Protein AF-A0A815Q1Q6-F1 (afdb_monomer_lite)

pLDDT: mean 76.42, std 8.13, range [38.75, 85.94]

Foldseek 3Di:
DDWDADPNDIDDDPPDPDVVVLVNVLVVLLVCCVVDPPDPVSLVVSLVVNVVSLCVDPVSVVVCVPPVVVVVVVSVVSVPPD

Structure (mmCIF, N/CA/C/O backbone):
data_AF-A0A815Q1Q6-F1
#
_entry.id   AF-A0A815Q1Q6-F1
#
loop_
_atom_site.group_PDB
_atom_site.id
_atom_site.type_symbol
_atom_site.label_atom_id
_atom_site.label_alt_id
_atom_site.label_comp_id
_atom_site.label_asym_id
_atom_site.label_entity_id
_atom_site.label_seq_id
_atom_site.pdbx_PDB_ins_code
_atom_site.Cartn_x
_atom_site.Cartn_y
_atom_site.Cartn_z
_atom_site.occupancy
_atom_site.B_iso_or_equiv
_atom_site.auth_seq_id
_atom_site.auth_comp_id
_atom_site.auth_asym_id
_atom_site.auth_atom_id
_atom_site.pdbx_PDB_model_num
ATOM 1 N N . MET A 1 1 ? 17.355 -3.588 -5.240 1.00 80.50 1 MET A N 1
ATOM 2 C CA . MET A 1 1 ? 16.514 -2.706 -4.412 1.00 80.50 1 MET A CA 1
ATOM 3 C C . MET A 1 1 ? 17.060 -1.291 -4.492 1.00 80.50 1 MET A C 1
ATOM 5 O O . MET A 1 1 ? 18.269 -1.133 -4.627 1.00 80.50 1 MET A O 1
ATOM 9 N N . GLN A 1 2 ? 16.184 -0.296 -4.476 1.00 82.44 2 GLN A N 1
ATOM 10 C CA . GLN A 1 2 ? 16.493 1.124 -4.329 1.00 82.44 2 GLN A CA 1
ATOM 11 C C . GLN A 1 2 ? 15.831 1.630 -3.048 1.00 82.44 2 GLN A C 1
ATOM 13 O O . GLN A 1 2 ? 14.847 1.048 -2.589 1.00 82.44 2 GLN A O 1
ATOM 18 N N . ARG A 1 3 ? 16.375 2.708 -2.489 1.00 85.56 3 ARG A N 1
ATOM 19 C CA . ARG A 1 3 ? 15.832 3.351 -1.296 1.00 85.56 3 ARG A CA 1
ATOM 20 C C . ARG A 1 3 ? 15.178 4.669 -1.662 1.00 85.56 3 ARG A C 1
ATOM 22 O O . ARG A 1 3 ? 15.813 5.500 -2.305 1.00 85.56 3 ARG A O 1
ATOM 29 N N . ILE A 1 4 ? 13.927 4.838 -1.248 1.00 82.12 4 ILE A N 1
ATOM 30 C CA . ILE A 1 4 ? 13.128 6.043 -1.476 1.00 82.12 4 ILE A CA 1
ATOM 31 C C . ILE A 1 4 ? 12.689 6.580 -0.118 1.00 82.12 4 ILE A C 1
ATOM 33 O O . ILE A 1 4 ? 12.192 5.826 0.713 1.00 82.12 4 ILE A O 1
ATOM 37 N N . VAL A 1 5 ? 12.874 7.879 0.114 1.00 82.88 5 VAL A N 1
ATOM 38 C CA . VAL A 1 5 ? 12.472 8.533 1.365 1.00 82.88 5 VAL A CA 1
ATOM 39 C C . VAL A 1 5 ? 11.260 9.419 1.104 1.00 82.88 5 VAL A C 1
ATOM 41 O O . VAL A 1 5 ? 11.345 10.350 0.308 1.00 82.88 5 VAL A O 1
ATOM 44 N N . ILE A 1 6 ? 10.148 9.150 1.791 1.00 76.12 6 ILE A N 1
ATOM 45 C CA . ILE A 1 6 ? 8.915 9.952 1.727 1.00 76.12 6 ILE A CA 1
ATOM 46 C C . ILE A 1 6 ? 8.516 10.358 3.137 1.00 76.12 6 ILE A C 1
ATOM 48 O O . ILE A 1 6 ? 8.366 9.501 4.005 1.00 76.12 6 ILE A O 1
ATOM 52 N N . ASP A 1 7 ? 8.366 11.664 3.371 1.00 73.50 7 ASP A N 1
ATOM 53 C CA . ASP A 1 7 ? 7.986 12.238 4.670 1.00 73.50 7 ASP A CA 1
ATOM 54 C C . ASP A 1 7 ? 8.790 11.648 5.842 1.00 73.50 7 ASP A C 1
ATOM 56 O O . ASP A 1 7 ? 8.253 11.201 6.858 1.00 73.50 7 ASP A O 1
ATOM 60 N N . GLY A 1 8 ? 10.112 11.576 5.656 1.00 74.81 8 GLY A N 1
ATOM 61 C CA . GLY A 1 8 ? 11.059 11.057 6.648 1.00 74.81 8 GLY A CA 1
ATOM 62 C C . GLY A 1 8 ? 11.052 9.535 6.833 1.00 74.81 8 GLY A C 1
ATOM 63 O O . GLY A 1 8 ? 11.797 9.038 7.672 1.00 74.81 8 GLY A O 1
ATOM 64 N N . HIS A 1 9 ? 10.252 8.794 6.062 1.00 72.44 9 HIS A N 1
ATOM 65 C CA . HIS A 1 9 ? 10.213 7.333 6.081 1.00 72.44 9 HIS A CA 1
ATOM 66 C C . HIS A 1 9 ? 11.009 6.760 4.911 1.00 72.44 9 HIS A C 1
ATOM 68 O O . HIS A 1 9 ? 10.742 7.096 3.759 1.00 72.44 9 HIS A O 1
ATOM 74 N N . GLU A 1 10 ? 11.974 5.893 5.213 1.00 79.81 10 GLU A N 1
ATOM 75 C CA . GLU A 1 10 ? 12.779 5.174 4.223 1.00 79.81 10 GLU A CA 1
ATOM 76 C C . GLU A 1 10 ? 12.068 3.883 3.797 1.00 79.81 10 GLU A C 1
ATOM 78 O O . GLU A 1 10 ? 11.646 3.088 4.638 1.00 79.81 10 GLU A O 1
ATOM 83 N N . TRP A 1 11 ? 11.945 3.685 2.487 1.00 76.00 11 TRP A N 1
ATOM 84 C CA . TRP A 1 11 ? 11.318 2.530 1.853 1.00 76.00 11 TRP A CA 1
ATOM 85 C C . TRP A 1 11 ? 12.323 1.827 0.948 1.00 76.00 11 TRP A C 1
ATOM 87 O O . TRP A 1 11 ? 12.967 2.471 0.118 1.00 76.00 11 TRP A O 1
ATOM 97 N N . GLU A 1 12 ? 12.427 0.506 1.069 1.00 79.75 12 GLU A N 1
ATOM 98 C CA . GLU A 1 12 ? 13.167 -0.330 0.124 1.00 79.75 12 GLU A CA 1
ATOM 99 C C . GLU A 1 12 ? 12.204 -0.907 -0.913 1.00 79.75 12 GLU A C 1
ATOM 101 O O . GLU A 1 12 ? 11.274 -1.631 -0.574 1.00 79.75 12 GLU A O 1
ATOM 106 N N . VAL A 1 13 ? 12.424 -0.580 -2.186 1.00 78.31 13 VAL A N 1
ATOM 107 C CA . VAL A 1 13 ? 11.580 -1.030 -3.305 1.00 78.31 13 VAL A CA 1
ATOM 108 C C . VAL A 1 13 ? 12.433 -1.581 -4.451 1.00 78.31 13 VAL A C 1
ATOM 110 O O . VAL A 1 13 ? 13.646 -1.339 -4.504 1.00 78.31 13 VAL A O 1
ATOM 113 N N . PRO A 1 14 ? 11.861 -2.333 -5.404 1.00 81.69 14 PRO A N 1
ATOM 114 C CA . PRO A 1 14 ? 12.565 -2.732 -6.619 1.00 81.69 14 PRO A CA 1
ATOM 115 C C . PRO A 1 14 ? 13.152 -1.537 -7.368 1.00 81.69 14 PRO A C 1
ATOM 117 O O . PRO A 1 14 ? 12.593 -0.445 -7.351 1.00 81.69 14 PRO A O 1
ATOM 120 N N . ASN A 1 15 ? 14.273 -1.749 -8.060 1.00 81.50 15 ASN A N 1
ATOM 121 C CA . ASN A 1 15 ? 14.939 -0.705 -8.843 1.00 81.50 15 ASN A CA 1
ATOM 122 C C . ASN A 1 15 ? 14.233 -0.501 -10.200 1.00 81.50 15 ASN A C 1
ATOM 124 O O . ASN A 1 15 ? 14.768 -0.847 -11.250 1.00 81.50 15 ASN A O 1
ATOM 128 N N . GLU A 1 16 ? 12.994 -0.015 -10.151 1.00 80.31 16 GLU A N 1
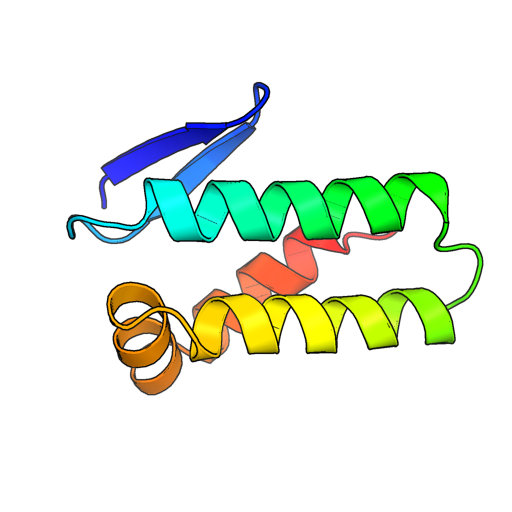ATOM 129 C CA . GLU A 1 16 ? 12.154 0.336 -11.298 1.00 80.31 16 GLU A CA 1
ATOM 130 C C . GLU A 1 16 ? 11.701 1.804 -11.171 1.00 80.31 16 GLU A C 1
ATOM 132 O O . GLU A 1 16 ? 11.595 2.357 -10.078 1.00 80.31 16 GLU A O 1
ATOM 137 N N . SER A 1 17 ? 11.456 2.483 -12.287 1.00 82.38 17 SER A N 1
ATOM 138 C CA . SER A 1 17 ? 10.952 3.862 -12.263 1.00 82.38 17 SER A CA 1
ATOM 139 C C . SER A 1 17 ? 9.465 3.890 -11.880 1.00 82.38 17 SER A C 1
ATOM 141 O O . SER A 1 17 ? 8.723 2.976 -12.233 1.00 82.38 17 SER A O 1
ATOM 143 N N . GLY A 1 18 ? 9.015 4.949 -11.200 1.00 83.06 18 GLY A N 1
ATOM 144 C CA . GLY A 1 18 ? 7.595 5.164 -10.875 1.00 83.06 18 GLY A CA 1
ATOM 145 C C . GLY A 1 18 ? 7.179 4.790 -9.449 1.00 83.06 18 GLY A C 1
ATOM 146 O O . GLY A 1 18 ? 6.070 5.120 -9.047 1.00 83.06 18 GLY A O 1
ATOM 147 N N . TRP A 1 19 ? 8.060 4.179 -8.649 1.00 84.00 19 TRP A N 1
ATOM 148 C CA . TRP A 1 19 ? 7.769 3.878 -7.239 1.00 84.00 19 TRP A CA 1
ATOM 149 C C . TRP A 1 19 ? 7.536 5.122 -6.377 1.00 84.00 19 TRP A C 1
ATOM 151 O O . TRP A 1 19 ? 6.801 5.043 -5.400 1.00 84.0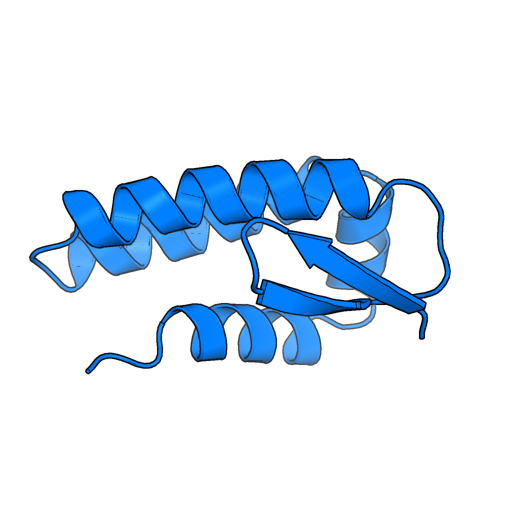0 19 TRP A O 1
ATOM 161 N N . GLU A 1 20 ? 8.110 6.270 -6.739 1.00 84.19 20 GLU A N 1
ATOM 162 C CA . GLU A 1 20 ? 7.884 7.535 -6.028 1.00 84.19 20 GLU A CA 1
ATOM 163 C C . GLU A 1 20 ? 6.400 7.931 -6.028 1.00 84.19 20 GLU A C 1
ATOM 165 O O . GLU A 1 20 ? 5.859 8.259 -4.977 1.00 84.19 20 GLU A O 1
ATOM 170 N N . GLU A 1 21 ? 5.717 7.834 -7.173 1.00 85.25 21 GLU A N 1
ATOM 171 C CA . GLU A 1 21 ? 4.288 8.160 -7.296 1.00 85.25 21 GLU A CA 1
ATOM 172 C C . GLU A 1 21 ? 3.417 7.181 -6.497 1.00 85.25 21 GLU A C 1
ATOM 174 O O . GLU A 1 21 ? 2.523 7.595 -5.756 1.00 85.25 21 GLU A O 1
ATOM 179 N N . VAL A 1 22 ? 3.740 5.885 -6.569 1.00 84.94 22 VAL A N 1
ATOM 180 C CA . VAL A 1 22 ? 3.060 4.838 -5.791 1.00 84.94 22 VAL A CA 1
ATOM 181 C C . VAL A 1 22 ? 3.179 5.106 -4.293 1.00 84.94 22 VAL A C 1
ATOM 183 O O . VAL A 1 22 ? 2.182 5.081 -3.572 1.00 84.94 22 VAL A O 1
ATOM 186 N N . LEU A 1 23 ? 4.399 5.360 -3.814 1.00 83.12 23 LEU A N 1
ATOM 187 C CA . LEU A 1 23 ? 4.673 5.549 -2.395 1.00 83.12 23 LEU A CA 1
ATOM 188 C C . LEU A 1 23 ? 4.113 6.884 -1.878 1.00 83.12 23 LEU A C 1
ATOM 190 O O . LEU A 1 23 ? 3.676 6.937 -0.732 1.00 83.12 23 LEU A O 1
ATOM 194 N N . LEU A 1 24 ? 4.071 7.941 -2.700 1.00 84.94 24 LEU A N 1
ATOM 195 C CA . LEU A 1 24 ? 3.421 9.211 -2.349 1.00 84.94 24 LEU A CA 1
ATOM 196 C C . LEU A 1 24 ? 1.928 9.009 -2.074 1.00 84.94 24 LEU A C 1
ATOM 198 O O . LEU A 1 24 ? 1.407 9.462 -1.054 1.00 84.94 24 LEU A O 1
ATOM 202 N N . GLU A 1 25 ? 1.234 8.295 -2.957 1.00 83.81 25 GLU A N 1
ATOM 203 C CA . GLU A 1 25 ? -0.189 8.009 -2.784 1.00 83.81 25 GLU A CA 1
ATOM 204 C C . GLU A 1 25 ? -0.460 7.042 -1.635 1.00 83.81 25 GLU A C 1
ATOM 206 O O . GLU A 1 25 ? -1.400 7.250 -0.864 1.00 83.81 25 GLU A O 1
ATOM 211 N N . ALA A 1 26 ? 0.381 6.016 -1.485 1.00 79.62 26 ALA A N 1
ATOM 212 C CA . ALA A 1 26 ? 0.307 5.100 -0.357 1.00 79.62 26 ALA A CA 1
ATOM 213 C C . ALA A 1 26 ? 0.519 5.844 0.970 1.00 79.62 26 ALA A C 1
ATOM 215 O O . ALA A 1 26 ? -0.199 5.600 1.940 1.00 79.62 26 ALA A O 1
ATOM 216 N N . ASN A 1 27 ? 1.444 6.807 1.016 1.00 79.81 27 ASN A N 1
ATOM 217 C CA . ASN A 1 27 ? 1.667 7.613 2.209 1.00 79.81 27 ASN A CA 1
ATOM 218 C C . ASN A 1 27 ? 0.493 8.561 2.497 1.00 79.81 27 ASN A C 1
ATOM 220 O O . ASN A 1 27 ? 0.074 8.672 3.646 1.00 79.81 27 ASN A O 1
ATOM 224 N N . ALA A 1 28 ? -0.103 9.176 1.473 1.00 81.25 28 ALA A N 1
ATOM 225 C CA . ALA A 1 28 ? -1.301 10.000 1.637 1.00 81.25 28 ALA A CA 1
ATOM 226 C C . ALA A 1 28 ? -2.505 9.186 2.153 1.00 81.25 28 ALA A C 1
ATOM 228 O O . ALA A 1 28 ? -3.261 9.659 3.008 1.00 81.25 28 ALA A O 1
ATOM 229 N N . ALA A 1 29 ? -2.677 7.950 1.667 1.00 76.50 29 ALA A N 1
ATOM 230 C CA . ALA A 1 29 ? -3.661 7.015 2.206 1.00 76.50 29 ALA A CA 1
ATOM 231 C C . ALA A 1 29 ? -3.341 6.678 3.671 1.00 76.50 29 ALA A C 1
ATOM 233 O O . ALA A 1 29 ? -4.221 6.791 4.522 1.00 76.50 29 ALA A O 1
ATOM 234 N N . ARG A 1 30 ? -2.072 6.385 3.991 1.00 73.88 30 ARG A N 1
ATOM 235 C CA . ARG A 1 30 ? -1.594 6.120 5.358 1.00 73.88 30 ARG A CA 1
ATOM 236 C C . ARG A 1 30 ? -1.853 7.275 6.327 1.00 73.88 30 ARG A C 1
ATOM 238 O O . ARG A 1 30 ? -2.307 7.043 7.443 1.00 73.88 30 ARG A O 1
ATOM 245 N N . GLU A 1 31 ? -1.594 8.517 5.932 1.00 78.12 31 GLU A N 1
ATOM 246 C CA . GLU A 1 31 ? -1.845 9.679 6.790 1.00 78.12 31 GLU A CA 1
ATOM 247 C C . GLU A 1 31 ? -3.330 9.867 7.112 1.00 78.12 31 GLU A C 1
ATOM 249 O O . GLU A 1 31 ? -3.666 10.268 8.230 1.00 78.12 31 GLU A O 1
ATOM 254 N N . ARG A 1 32 ? -4.235 9.550 6.172 1.00 73.31 32 ARG A N 1
ATOM 255 C CA . ARG A 1 32 ? -5.673 9.527 6.477 1.00 73.31 32 ARG A CA 1
ATOM 256 C C . ARG A 1 32 ? -5.971 8.516 7.580 1.00 73.31 32 ARG A C 1
ATOM 258 O O . ARG A 1 32 ? -6.668 8.879 8.519 1.00 73.31 32 ARG A O 1
ATOM 265 N N . ILE A 1 33 ? -5.367 7.324 7.544 1.00 66.19 33 ILE A N 1
ATOM 266 C CA . ILE A 1 33 ? -5.519 6.296 8.596 1.00 66.19 33 ILE A CA 1
ATOM 267 C C . ILE A 1 33 ? -5.159 6.854 9.962 1.00 66.19 33 ILE A C 1
ATOM 269 O O . ILE A 1 33 ? -5.971 6.785 10.874 1.00 66.19 33 ILE A O 1
ATOM 273 N N . PHE A 1 34 ? -3.957 7.417 10.111 1.00 67.88 34 PHE A N 1
ATOM 274 C CA . PHE A 1 34 ? -3.493 7.906 11.411 1.00 67.88 34 PHE A CA 1
ATOM 275 C C . PHE A 1 34 ? -4.392 9.007 11.977 1.00 67.88 34 PHE A C 1
ATOM 277 O O . PHE A 1 34 ? -4.460 9.184 13.190 1.00 67.88 34 PHE A O 1
ATOM 284 N N . ARG A 1 35 ? -5.088 9.748 11.109 1.00 73.25 35 ARG A N 1
ATOM 285 C CA . ARG A 1 35 ? -6.000 10.818 11.517 1.00 73.25 35 ARG A CA 1
ATOM 286 C C . ARG A 1 35 ? -7.434 10.353 11.758 1.00 73.25 35 ARG A C 1
ATOM 288 O O . ARG A 1 35 ? -8.125 11.015 12.527 1.00 73.25 35 ARG A O 1
ATOM 295 N N . SER A 1 36 ? -7.900 9.290 11.099 1.00 68.38 36 SER A N 1
ATOM 296 C CA . SER A 1 36 ? -9.322 8.916 11.103 1.00 68.38 36 SER A CA 1
ATOM 297 C C . SER A 1 36 ? -9.637 7.459 11.434 1.00 68.38 36 SER A C 1
ATOM 299 O O . SER A 1 36 ? -10.802 7.169 11.673 1.00 68.38 36 SER A O 1
ATOM 301 N N . CYS A 1 37 ? -8.669 6.538 11.462 1.00 69.88 37 CYS A N 1
ATOM 302 C CA . CYS A 1 37 ? -8.938 5.158 11.862 1.00 69.88 37 CYS A CA 1
ATOM 303 C C . CYS A 1 37 ? -9.030 5.058 13.389 1.00 69.88 37 CYS A C 1
ATOM 305 O O . CYS A 1 37 ? -8.029 5.135 14.098 1.00 69.88 37 CYS A O 1
ATOM 307 N N . THR A 1 38 ? -10.244 4.855 13.887 1.00 69.75 38 THR A N 1
ATOM 308 C CA . THR A 1 38 ? -10.542 4.602 15.303 1.00 69.75 38 THR A CA 1
ATOM 309 C C . THR A 1 38 ? -11.022 3.170 15.550 1.00 69.75 38 THR A C 1
ATOM 311 O O . THR A 1 38 ? -11.090 2.725 16.696 1.00 69.75 38 THR A O 1
ATOM 314 N N . THR A 1 39 ? -11.333 2.421 14.485 1.00 77.38 39 THR A N 1
ATOM 315 C CA . THR A 1 39 ? -11.874 1.058 14.546 1.00 77.38 39 THR A CA 1
ATOM 316 C C . THR A 1 39 ? -11.174 0.091 13.584 1.00 77.38 39 THR A C 1
ATOM 318 O O . THR A 1 39 ? -10.655 0.473 12.539 1.00 77.38 39 THR A O 1
ATOM 321 N N . LEU A 1 40 ? -11.229 -1.214 13.886 1.00 73.19 40 LEU A N 1
ATOM 322 C CA . LEU A 1 40 ? -10.725 -2.284 13.004 1.00 73.19 40 LEU A CA 1
ATOM 323 C C . LEU A 1 40 ? -11.323 -2.243 11.589 1.00 73.19 40 LEU A C 1
ATOM 325 O O . LEU A 1 40 ? -10.627 -2.556 10.625 1.00 73.19 40 LEU A O 1
ATOM 329 N N . ALA A 1 41 ? -12.591 -1.845 11.457 1.00 77.12 41 ALA A N 1
ATOM 330 C CA . ALA A 1 41 ? -13.264 -1.744 10.165 1.00 77.12 41 ALA A CA 1
ATOM 331 C C . ALA A 1 41 ? -12.685 -0.613 9.299 1.00 77.12 41 ALA A C 1
ATOM 333 O O . ALA A 1 41 ? -12.417 -0.827 8.119 1.00 77.12 41 ALA A O 1
ATOM 334 N N . GLU A 1 42 ? -12.427 0.556 9.890 1.00 74.31 42 GLU A N 1
ATOM 335 C CA . GLU A 1 42 ? -11.804 1.690 9.194 1.00 74.31 42 GLU A CA 1
ATOM 336 C C . GLU A 1 42 ? -10.384 1.343 8.746 1.00 74.31 42 GLU A C 1
ATOM 338 O O . GLU A 1 42 ? -9.998 1.620 7.616 1.00 74.31 42 GLU A O 1
ATOM 343 N N . CYS A 1 43 ? -9.618 0.651 9.587 1.00 72.94 43 CYS A N 1
ATOM 344 C CA . CYS A 1 43 ? -8.266 0.245 9.224 1.00 72.94 43 CYS A CA 1
ATOM 345 C C . CYS A 1 43 ? -8.282 -0.813 8.112 1.00 72.94 43 CYS A C 1
ATOM 347 O O . CYS A 1 43 ? -7.444 -0.767 7.214 1.00 72.94 43 CYS A O 1
ATOM 349 N N . ARG A 1 44 ? -9.272 -1.718 8.100 1.00 75.88 44 ARG A N 1
ATOM 350 C CA . ARG A 1 44 ? -9.447 -2.673 6.998 1.00 75.88 44 ARG A CA 1
ATOM 351 C C . ARG A 1 44 ? -9.786 -1.980 5.680 1.00 75.88 44 ARG A C 1
ATOM 353 O O . ARG A 1 44 ? -9.200 -2.334 4.664 1.00 75.88 44 ARG A O 1
ATOM 360 N N . GLN A 1 45 ? -10.668 -0.982 5.704 1.00 78.31 45 GLN A N 1
ATOM 361 C CA . GLN A 1 45 ? -10.987 -0.194 4.514 1.00 78.31 45 GLN A CA 1
ATOM 362 C C . GLN A 1 45 ? -9.727 0.434 3.913 1.00 78.31 45 GLN A C 1
ATOM 364 O O . GLN A 1 45 ? -9.571 0.447 2.695 1.00 78.31 45 GLN A O 1
ATOM 369 N N . VAL A 1 46 ? -8.790 0.892 4.744 1.00 72.56 46 VAL A N 1
ATOM 370 C CA . VAL A 1 46 ? -7.573 1.498 4.205 1.00 72.56 46 VAL A CA 1
ATOM 3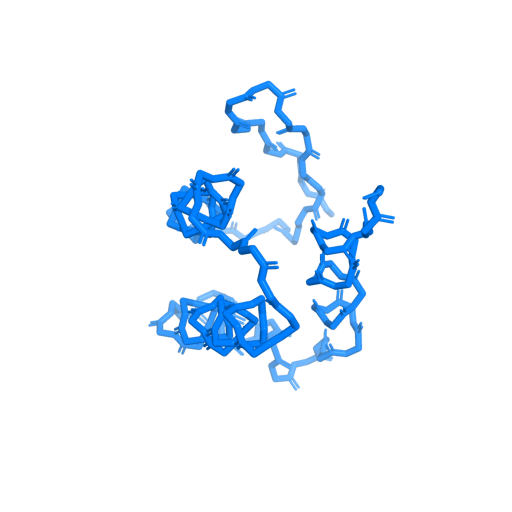71 C C . VAL A 1 46 ? -6.546 0.482 3.709 1.00 72.56 46 VAL A C 1
ATOM 373 O O . VAL A 1 46 ? -5.832 0.774 2.753 1.00 72.56 46 VAL A O 1
ATOM 376 N N . VAL A 1 47 ? -6.499 -0.735 4.262 1.00 76.81 47 VAL A N 1
ATOM 377 C CA . VAL A 1 47 ? -5.761 -1.836 3.611 1.00 76.81 47 VAL A CA 1
ATOM 378 C C . VAL A 1 47 ? -6.262 -2.005 2.175 1.00 76.81 47 VAL A C 1
ATOM 380 O O . VAL A 1 47 ? -5.459 -2.043 1.244 1.00 76.81 47 VAL A O 1
ATOM 383 N N . ASP A 1 48 ? -7.580 -2.035 1.984 1.00 81.31 48 ASP A N 1
ATOM 384 C CA . ASP A 1 48 ? -8.185 -2.200 0.662 1.00 81.31 48 ASP A CA 1
ATOM 385 C C . ASP A 1 48 ? -7.905 -0.986 -0.254 1.00 81.31 48 ASP A C 1
ATOM 387 O O . ASP A 1 48 ? -7.619 -1.160 -1.441 1.00 81.31 48 ASP A O 1
ATOM 391 N N . GLU A 1 49 ? -7.903 0.242 0.282 1.00 79.81 49 GLU A N 1
ATOM 392 C CA . GLU A 1 49 ? -7.508 1.451 -0.462 1.00 79.81 49 GLU A CA 1
ATOM 393 C C . GLU A 1 49 ? -6.028 1.426 -0.872 1.00 79.81 49 GLU A C 1
ATOM 395 O O . GLU A 1 49 ? -5.699 1.780 -2.006 1.00 79.81 49 GLU A O 1
ATOM 400 N N . LEU A 1 50 ? -5.131 0.964 0.004 1.00 78.25 50 LEU A N 1
ATOM 401 C CA . LEU A 1 50 ? -3.716 0.795 -0.320 1.00 78.25 50 LEU A CA 1
ATOM 402 C C . LEU A 1 50 ? -3.529 -0.266 -1.406 1.00 78.25 50 LEU A C 1
ATOM 404 O O . LEU A 1 50 ? -2.827 -0.009 -2.383 1.00 78.25 50 LEU A O 1
ATOM 408 N N . TYR A 1 51 ? -4.208 -1.414 -1.315 1.00 81.81 51 TYR A N 1
ATOM 409 C CA . TYR A 1 51 ? -4.214 -2.397 -2.405 1.00 81.81 51 TYR A CA 1
ATOM 410 C C . TYR A 1 51 ? -4.709 -1.796 -3.717 1.00 81.81 51 TYR A C 1
ATOM 412 O O . TYR A 1 51 ? -4.153 -2.106 -4.771 1.00 81.81 51 TYR A O 1
ATOM 420 N N . ALA A 1 52 ? -5.729 -0.936 -3.679 1.00 83.94 52 ALA A N 1
ATOM 421 C CA . ALA A 1 52 ? -6.222 -0.257 -4.870 1.00 83.94 52 ALA A CA 1
ATOM 422 C C . ALA A 1 52 ? -5.169 0.698 -5.461 1.00 83.94 52 ALA A C 1
ATOM 424 O O . ALA A 1 52 ? -4.988 0.713 -6.680 1.00 83.94 52 ALA A O 1
ATOM 425 N N . VAL A 1 53 ? -4.427 1.436 -4.624 1.00 82.75 53 VAL A N 1
ATOM 426 C CA . VAL A 1 53 ? -3.275 2.255 -5.048 1.00 82.75 53 VAL A CA 1
ATOM 427 C C . VAL A 1 53 ? -2.204 1.384 -5.701 1.00 82.75 53 VAL A C 1
ATOM 429 O O . VAL A 1 53 ? -1.815 1.630 -6.840 1.00 82.75 53 VAL A O 1
ATOM 432 N N . PHE A 1 54 ? -1.773 0.305 -5.052 1.00 81.00 54 PHE A N 1
ATOM 433 C CA . PHE A 1 54 ? -0.760 -0.572 -5.636 1.00 81.00 54 PHE A CA 1
ATOM 434 C C . PHE A 1 54 ? -1.256 -1.266 -6.920 1.00 81.00 54 PHE A C 1
ATOM 436 O O . PHE A 1 54 ? -0.474 -1.498 -7.839 1.00 81.00 54 PHE A O 1
ATOM 443 N N . SER A 1 55 ? -2.554 -1.545 -7.040 1.00 83.50 55 SER A N 1
ATOM 444 C CA . SER A 1 55 ? -3.136 -2.196 -8.223 1.00 83.50 55 SER A CA 1
ATOM 445 C C . SER A 1 55 ? -3.345 -1.251 -9.409 1.00 83.50 55 SER A C 1
ATOM 447 O O . SER A 1 55 ? -3.389 -1.715 -10.552 1.00 83.50 55 SER A O 1
ATOM 449 N N . ARG A 1 56 ? -3.505 0.060 -9.171 1.00 85.94 56 ARG A N 1
ATOM 450 C CA . ARG A 1 56 ? -3.751 1.049 -10.238 1.00 85.94 56 ARG A CA 1
ATOM 451 C C . ARG A 1 56 ? -2.473 1.489 -10.947 1.00 85.94 56 ARG A C 1
ATOM 453 O O . ARG A 1 56 ? -2.523 1.874 -12.112 1.00 85.94 56 ARG A O 1
ATOM 460 N N . HIS A 1 57 ? -1.341 1.406 -10.255 1.00 84.06 57 HIS A N 1
ATOM 461 C CA . HIS A 1 57 ? -0.041 1.793 -10.786 1.00 84.06 57 HIS A CA 1
ATOM 462 C C . HIS A 1 57 ? 0.637 0.619 -11.502 1.00 84.06 57 HIS A C 1
ATOM 464 O O . HIS A 1 57 ? 0.784 -0.449 -10.908 1.00 84.06 57 HIS A O 1
ATOM 470 N N . PRO A 1 58 ? 1.083 0.773 -12.765 1.00 83.19 58 PRO A N 1
ATOM 471 C CA . PRO A 1 58 ? 1.635 -0.336 -13.548 1.00 83.19 58 PRO A CA 1
ATOM 472 C C . PRO A 1 58 ? 2.839 -1.028 -12.897 1.00 83.19 58 PRO A C 1
ATOM 474 O O . PRO A 1 58 ? 2.939 -2.254 -12.939 1.00 83.19 58 PRO A O 1
ATOM 477 N N . VAL A 1 59 ? 3.735 -0.246 -12.282 1.00 80.81 59 VAL A N 1
ATOM 478 C CA . VAL A 1 59 ? 4.956 -0.756 -11.639 1.00 80.81 59 VAL A CA 1
ATOM 479 C C . VAL A 1 59 ? 4.624 -1.614 -10.418 1.00 80.81 59 VAL A C 1
ATOM 481 O O . VAL A 1 59 ? 5.085 -2.748 -10.302 1.00 80.81 59 VAL A O 1
ATOM 484 N N . SER A 1 60 ? 3.728 -1.138 -9.555 1.00 79.25 60 SER A N 1
ATOM 485 C CA . SER A 1 60 ? 3.323 -1.874 -8.363 1.00 79.25 60 SER A CA 1
ATOM 486 C C . SER A 1 60 ? 2.332 -2.989 -8.653 1.00 79.25 60 SER A C 1
ATOM 488 O O . SER A 1 60 ? 2.325 -3.968 -7.922 1.00 79.25 60 SER A O 1
ATOM 490 N N . LYS A 1 61 ? 1.538 -2.909 -9.727 1.00 82.50 61 LYS A N 1
ATOM 491 C CA . LYS A 1 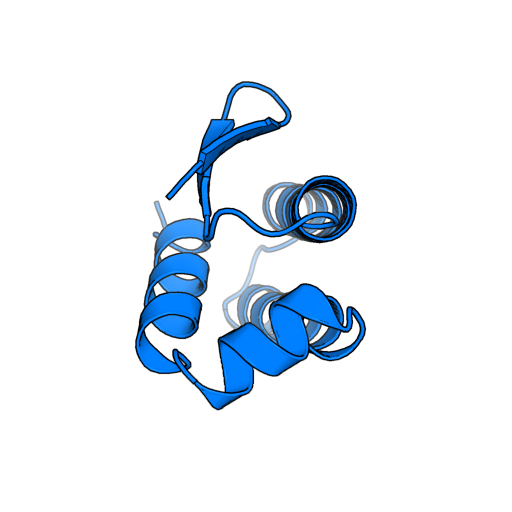61 ? 0.662 -4.004 -10.157 1.00 82.50 61 LYS A CA 1
ATOM 492 C C . LYS A 1 61 ? 1.481 -5.220 -10.579 1.00 82.50 61 LYS A C 1
ATOM 494 O O . LYS A 1 61 ? 1.231 -6.326 -10.111 1.00 82.50 61 LYS A O 1
ATOM 499 N N . LYS A 1 62 ? 2.497 -5.006 -11.418 1.00 80.88 62 LYS A N 1
ATOM 500 C CA . LYS A 1 62 ? 3.444 -6.056 -11.815 1.00 80.88 62 LYS A CA 1
ATOM 501 C C . LYS A 1 62 ? 4.163 -6.639 -10.593 1.00 80.88 62 LYS A C 1
ATOM 503 O O . LYS A 1 62 ? 4.373 -7.850 -10.508 1.00 80.88 62 LYS A O 1
ATOM 508 N N . TYR A 1 63 ? 4.519 -5.781 -9.638 1.00 78.69 63 TYR A N 1
ATOM 509 C CA . TYR A 1 63 ? 5.136 -6.209 -8.390 1.00 78.69 63 TYR A CA 1
ATOM 510 C C . TYR A 1 63 ? 4.181 -7.018 -7.503 1.00 78.69 63 TYR A C 1
ATOM 512 O O . TYR A 1 63 ? 4.577 -8.080 -7.047 1.00 78.69 63 TYR A O 1
ATOM 520 N N . LEU A 1 64 ? 2.925 -6.593 -7.333 1.00 80.06 64 LEU A N 1
ATOM 521 C CA . LEU A 1 64 ? 1.862 -7.313 -6.618 1.00 80.06 64 LEU A CA 1
ATOM 522 C C . LEU A 1 64 ? 1.611 -8.708 -7.201 1.00 80.06 64 LEU A C 1
ATOM 524 O O . LEU A 1 64 ? 1.451 -9.668 -6.456 1.00 80.06 64 LEU A O 1
ATOM 528 N N . GLU A 1 65 ? 1.579 -8.825 -8.531 1.00 82.12 65 GLU A N 1
ATOM 529 C CA . GLU A 1 65 ? 1.384 -10.106 -9.226 1.00 82.12 65 GLU A CA 1
ATOM 530 C C . GLU A 1 65 ? 2.532 -11.094 -8.960 1.00 82.12 65 GLU A C 1
ATOM 532 O O . GLU A 1 65 ? 2.321 -12.304 -8.999 1.00 82.12 65 GLU A O 1
ATOM 537 N N . THR A 1 66 ? 3.732 -10.584 -8.667 1.00 80.94 66 THR A N 1
ATOM 538 C CA . THR A 1 66 ? 4.950 -11.391 -8.494 1.00 80.94 66 THR A CA 1
ATOM 539 C C . THR A 1 66 ? 5.332 -11.593 -7.022 1.00 80.94 66 THR A C 1
ATOM 541 O O . THR A 1 66 ? 5.898 -12.623 -6.677 1.00 80.94 66 THR A O 1
ATOM 544 N N . ASN A 1 67 ? 5.018 -10.629 -6.152 1.00 75.88 67 ASN A N 1
ATOM 545 C CA . ASN A 1 67 ? 5.526 -10.514 -4.780 1.00 75.88 67 ASN A CA 1
ATOM 546 C C . ASN A 1 67 ? 4.399 -10.184 -3.792 1.00 75.88 67 ASN A C 1
ATOM 548 O O . ASN A 1 67 ? 4.564 -9.358 -2.897 1.00 75.88 67 ASN A O 1
ATOM 552 N N . LYS A 1 68 ? 3.228 -10.805 -3.973 1.00 77.81 68 LYS A N 1
ATOM 553 C CA . LYS A 1 68 ? 2.047 -10.565 -3.136 1.00 77.81 68 LYS A CA 1
ATOM 554 C C . LYS A 1 68 ? 2.358 -10.647 -1.637 1.00 77.81 68 LYS A C 1
ATOM 556 O O . LYS A 1 68 ? 2.003 -9.729 -0.916 1.00 77.81 68 LYS A O 1
ATOM 561 N N . ASP A 1 69 ? 3.071 -11.684 -1.200 1.00 76.62 69 ASP A N 1
ATOM 562 C CA . ASP A 1 69 ? 3.413 -11.874 0.218 1.00 76.62 69 ASP A CA 1
ATOM 563 C C . ASP A 1 69 ? 4.275 -10.722 0.770 1.00 76.62 69 ASP A C 1
ATOM 565 O O . ASP A 1 69 ? 4.068 -10.266 1.889 1.00 76.62 69 ASP A O 1
ATOM 569 N N . GLU A 1 70 ? 5.194 -10.187 -0.039 1.00 68.94 70 GLU A N 1
ATOM 570 C CA . GLU A 1 70 ? 6.053 -9.062 0.349 1.00 68.94 70 GLU A CA 1
ATOM 571 C C . GLU A 1 70 ? 5.251 -7.754 0.452 1.00 68.94 70 GLU A C 1
ATOM 573 O O . GLU A 1 70 ? 5.479 -6.940 1.346 1.00 68.94 70 GLU A O 1
ATOM 578 N N . VAL A 1 71 ? 4.252 -7.562 -0.418 1.00 72.31 71 VAL A N 1
ATOM 579 C CA . VAL A 1 71 ? 3.333 -6.419 -0.317 1.00 72.31 71 VAL A CA 1
ATOM 580 C C . VAL A 1 71 ? 2.412 -6.556 0.894 1.00 72.31 71 VAL A C 1
ATOM 582 O O . VAL A 1 71 ? 2.189 -5.569 1.593 1.00 72.31 71 VAL A O 1
ATOM 585 N N . ASP A 1 72 ? 1.918 -7.757 1.182 1.00 74.50 72 ASP A N 1
ATOM 586 C CA . ASP A 1 72 ? 1.102 -8.037 2.365 1.00 74.50 72 ASP A CA 1
ATOM 587 C C . ASP A 1 72 ? 1.894 -7.740 3.655 1.00 74.50 72 ASP A C 1
ATOM 589 O O . ASP A 1 72 ? 1.350 -7.132 4.580 1.00 74.50 72 ASP A O 1
ATOM 593 N N . ASP A 1 73 ? 3.192 -8.057 3.693 1.00 71.69 73 ASP A N 1
ATOM 594 C CA . ASP A 1 73 ? 4.099 -7.723 4.800 1.00 71.69 73 ASP A CA 1
ATOM 595 C C . ASP A 1 73 ? 4.349 -6.211 4.936 1.00 71.69 73 ASP A C 1
ATOM 597 O O . ASP A 1 73 ? 4.371 -5.674 6.053 1.00 71.69 73 ASP A O 1
ATOM 601 N N . ILE A 1 74 ? 4.504 -5.497 3.815 1.00 67.88 74 ILE A N 1
ATOM 602 C CA . ILE A 1 74 ? 4.625 -4.031 3.794 1.00 67.88 74 ILE A CA 1
ATOM 603 C C . ILE A 1 74 ? 3.346 -3.388 4.340 1.00 67.88 74 ILE A C 1
ATOM 605 O O . ILE A 1 74 ? 3.409 -2.534 5.230 1.00 67.88 74 ILE A O 1
ATOM 609 N N . LEU A 1 75 ? 2.182 -3.828 3.856 1.00 70.50 75 LEU A N 1
ATOM 610 C CA . LEU A 1 75 ? 0.881 -3.377 4.341 1.00 70.50 75 LEU A CA 1
ATOM 611 C C . LEU A 1 75 ? 0.722 -3.706 5.827 1.00 70.50 75 LEU A C 1
ATOM 613 O O . LEU A 1 75 ? 0.387 -2.830 6.620 1.00 70.50 75 LEU A O 1
ATOM 617 N N . SER A 1 76 ? 1.054 -4.923 6.253 1.00 70.31 76 SER A N 1
ATOM 618 C CA . SER A 1 76 ? 1.000 -5.304 7.665 1.00 70.31 76 SER A CA 1
ATOM 619 C C . SER A 1 76 ? 1.953 -4.481 8.537 1.00 70.31 76 SER A C 1
ATOM 621 O O . SER A 1 76 ? 1.651 -4.251 9.706 1.00 70.31 76 SER A O 1
ATOM 623 N N . SER A 1 77 ? 3.089 -4.032 8.000 1.00 65.31 77 SER A N 1
ATOM 624 C CA . SER A 1 77 ? 4.044 -3.175 8.710 1.00 65.31 77 SER A CA 1
ATOM 625 C C . SER A 1 77 ? 3.546 -1.736 8.840 1.00 65.31 77 SER A C 1
ATOM 627 O O . SER A 1 77 ? 3.758 -1.120 9.884 1.00 65.31 77 SER A O 1
ATOM 629 N N . ILE A 1 78 ? 2.825 -1.225 7.835 1.00 61.94 78 ILE A N 1
ATOM 630 C CA . ILE A 1 78 ? 2.091 0.050 7.921 1.00 61.94 78 ILE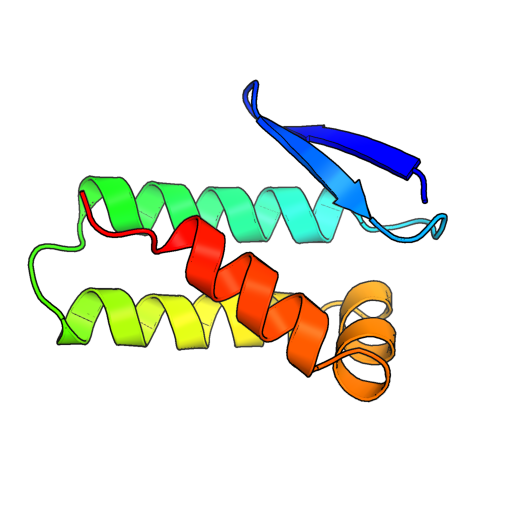 A CA 1
ATOM 631 C C . ILE A 1 78 ? 1.061 -0.002 9.055 1.00 61.94 78 ILE A C 1
ATOM 633 O O . ILE A 1 78 ? 0.908 0.967 9.795 1.00 61.94 78 ILE A O 1
ATOM 637 N N . PHE A 1 79 ? 0.398 -1.147 9.214 1.00 59.66 79 PHE A N 1
ATOM 638 C CA . PHE A 1 79 ? -0.589 -1.401 10.257 1.00 59.66 79 PHE A CA 1
ATOM 639 C C . PHE A 1 79 ? -0.012 -2.138 11.466 1.00 59.66 79 PHE A C 1
ATOM 641 O O . PHE A 1 79 ? -0.754 -2.8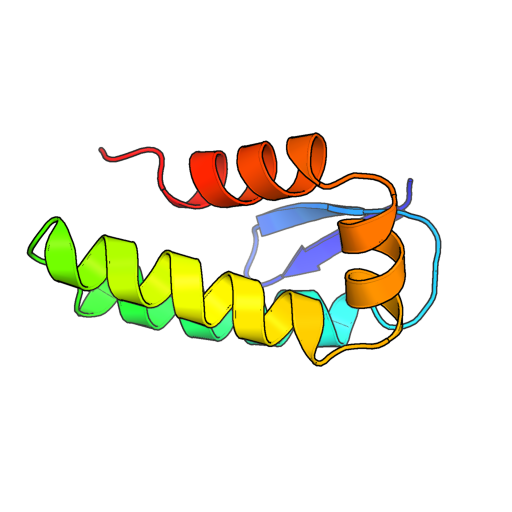72 12.104 1.00 59.66 79 PHE A O 1
ATOM 648 N N . LYS A 1 80 ? 1.265 -2.000 11.846 1.00 57.31 80 LYS A N 1
ATOM 649 C CA . LYS A 1 80 ? 1.669 -2.459 13.189 1.00 57.31 80 LYS A CA 1
ATOM 650 C C . LYS A 1 80 ? 0.996 -1.556 14.229 1.00 57.31 80 LYS A C 1
ATOM 652 O O . LYS A 1 80 ? 1.545 -0.533 14.618 1.00 57.31 80 LYS A O 1
ATOM 657 N N . TRP A 1 81 ? -0.230 -1.946 14.591 1.00 46.66 81 TRP A N 1
ATOM 658 C CA . TRP A 1 81 ? -1.085 -1.395 15.634 1.00 46.66 81 TRP A CA 1
ATOM 659 C C . TRP A 1 81 ? -0.244 -1.197 16.897 1.00 46.66 81 TRP A C 1
ATOM 661 O O . TRP A 1 81 ? 0.215 -2.175 17.491 1.00 46.66 81 TRP A O 1
ATOM 671 N N . GLY A 1 82 ? 0.001 0.066 17.247 1.00 38.75 82 GLY A N 1
ATOM 672 C CA . GLY A 1 82 ? 0.384 0.468 18.598 1.00 38.75 82 GLY A CA 1
ATOM 673 C C . GLY A 1 82 ? -0.857 0.612 19.460 1.00 38.75 82 GLY A C 1
ATOM 674 O O . GLY A 1 82 ? -1.877 1.094 18.918 1.00 38.75 82 GLY A O 1
#

Organism: Adineta ricciae (NCBI:txid249248)

Radius of gyration: 12.33 Å; chains: 1; bounding box: 30×24×32 Å

Sequence (82 aa):
MQRIVIDGHEWEVPNESGWEEVLLEANAARERIFRSCTTLAECRQVVDELYAVFSRHPVSKKYLETNKDEVDDILSSIFKWG

Secondary structure (DSSP, 8-state):
-EEEEETTEEEEE-S-TTHHHHHHHHHHHHHHHHHH--SHHHHHHHHHHHHHHHHHSHHHHHHHHH-HHHHHHHHHHHT---